Protein AF-A0A382AJ31-F1 (afdb_monomer_lite)

Radius of gyration: 19.57 Å; chains: 1; bounding box: 48×32×47 Å

Structure (mmCIF, N/CA/C/O backbone):
data_AF-A0A382AJ31-F1
#
_entry.id   AF-A0A382AJ31-F1
#
loop_
_atom_site.group_PDB
_atom_site.id
_atom_site.type_symbol
_atom_site.label_atom_id
_atom_site.label_alt_id
_atom_site.label_comp_id
_atom_site.label_asym_id
_atom_site.label_entity_id
_atom_site.label_seq_id
_atom_site.pdbx_PDB_ins_code
_atom_site.Cartn_x
_atom_site.Cartn_y
_atom_site.Cartn_z
_atom_site.occupancy
_atom_site.B_iso_or_equiv
_atom_site.auth_seq_id
_atom_site.auth_comp_id
_atom_site.auth_asym_id
_atom_site.auth_atom_id
_atom_site.pdbx_PDB_model_num
ATOM 1 N N . MET A 1 1 ? -16.766 -22.436 18.390 1.00 58.78 1 MET A N 1
ATOM 2 C CA . MET A 1 1 ? -15.720 -21.552 18.962 1.00 58.78 1 MET A CA 1
ATOM 3 C C . MET A 1 1 ? -15.165 -20.567 17.927 1.00 58.78 1 MET A C 1
ATOM 5 O O . MET A 1 1 ? -15.274 -19.374 18.159 1.00 58.78 1 MET A O 1
ATOM 9 N N . ILE A 1 2 ? -14.690 -21.027 16.760 1.00 61.38 2 ILE A N 1
ATOM 10 C CA . ILE A 1 2 ? -14.148 -20.183 15.666 1.00 61.38 2 ILE A CA 1
ATOM 11 C C . ILE A 1 2 ? -15.159 -19.148 15.130 1.00 61.38 2 ILE A C 1
ATOM 13 O O . ILE A 1 2 ? -14.812 -17.989 14.941 1.00 61.38 2 ILE A O 1
ATOM 17 N N . LYS A 1 3 ? -16.436 -19.527 14.980 1.00 60.16 3 LYS A N 1
ATOM 18 C CA . LYS A 1 3 ? -17.498 -18.635 14.476 1.00 60.16 3 LYS A CA 1
ATOM 19 C C . LYS A 1 3 ? -17.710 -17.373 15.336 1.00 60.16 3 LYS A C 1
ATOM 21 O O . LYS A 1 3 ? -17.873 -16.292 14.794 1.00 60.16 3 LYS A O 1
ATOM 26 N N . ARG A 1 4 ? -17.596 -17.494 16.668 1.00 60.59 4 ARG A N 1
ATOM 27 C CA . ARG A 1 4 ? -17.690 -16.360 17.612 1.00 60.59 4 ARG A CA 1
ATOM 28 C C . ARG A 1 4 ? -16.467 -15.436 17.571 1.00 60.59 4 ARG A C 1
ATOM 30 O O . ARG A 1 4 ? -16.591 -14.258 17.878 1.00 60.59 4 ARG A O 1
ATOM 37 N N . LEU A 1 5 ? -15.290 -15.964 17.227 1.00 64.69 5 LEU A N 1
ATOM 38 C CA . LEU A 1 5 ? -14.091 -15.153 16.990 1.00 64.69 5 LEU A CA 1
ATOM 39 C C . LEU A 1 5 ? -14.216 -14.387 15.670 1.00 64.69 5 LEU A C 1
ATOM 41 O O . LEU A 1 5 ? -13.928 -13.197 15.642 1.00 64.69 5 LEU A O 1
ATOM 45 N N . LEU A 1 6 ? -14.711 -15.045 14.618 1.00 63.50 6 LEU A N 1
ATOM 46 C CA . LEU A 1 6 ? -14.982 -14.414 13.326 1.00 63.50 6 LEU A CA 1
ATOM 47 C C . LEU A 1 6 ? -16.036 -13.309 13.445 1.00 63.50 6 LEU A C 1
ATOM 49 O O . LEU A 1 6 ? -15.770 -12.202 13.022 1.00 63.50 6 LEU A O 1
ATOM 53 N N . GLU A 1 7 ? -17.172 -13.536 14.104 1.00 64.38 7 GLU A N 1
ATOM 54 C CA . GLU A 1 7 ? -18.202 -12.494 14.287 1.00 64.38 7 GLU A CA 1
ATOM 55 C C . GLU A 1 7 ? -17.732 -11.304 15.142 1.00 64.38 7 GLU A C 1
ATOM 57 O O . GLU A 1 7 ? -18.227 -10.192 14.987 1.00 64.38 7 GLU A O 1
ATOM 62 N N . LYS A 1 8 ? -16.756 -11.508 16.036 1.00 64.06 8 LYS A N 1
ATOM 63 C CA . LYS A 1 8 ? -16.185 -10.437 16.868 1.00 64.06 8 LYS A CA 1
ATOM 64 C C . LYS A 1 8 ? -15.192 -9.547 16.106 1.00 64.06 8 LYS A C 1
ATOM 66 O O . LYS A 1 8 ? -15.001 -8.396 16.491 1.00 64.06 8 LYS A O 1
ATOM 71 N N . TYR A 1 9 ? -14.543 -10.082 15.071 1.00 62.47 9 TYR A N 1
ATOM 72 C CA . TYR A 1 9 ? -13.474 -9.413 14.315 1.00 62.47 9 TYR A CA 1
ATOM 73 C C . TYR A 1 9 ? -13.768 -9.252 12.821 1.00 62.47 9 TYR A C 1
ATOM 75 O O . TYR A 1 9 ? -12.933 -8.719 12.104 1.00 62.47 9 TYR A O 1
ATOM 83 N N . LEU A 1 10 ? -14.918 -9.704 12.335 1.00 65.88 10 LEU A N 1
ATOM 84 C CA . LEU A 1 10 ? -15.358 -9.520 10.961 1.00 65.88 10 LEU A CA 1
ATOM 85 C C . LEU A 1 10 ? -16.651 -8.713 11.015 1.00 65.88 10 LEU A C 1
ATOM 87 O O . LEU A 1 10 ? -17.736 -9.245 11.243 1.00 65.88 10 LEU A O 1
ATOM 91 N N . SER A 1 11 ? 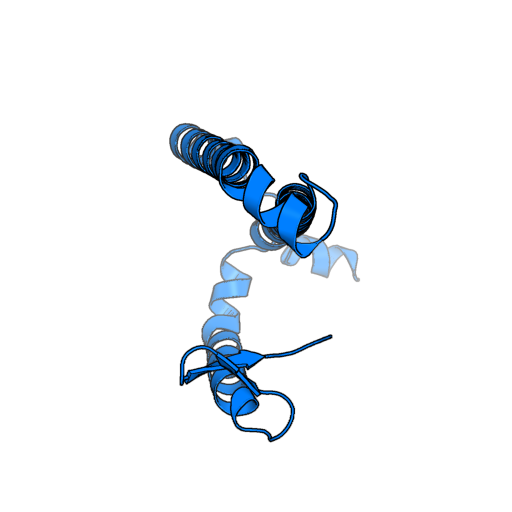-16.506 -7.400 10.878 1.00 66.94 11 SER A N 1
ATOM 92 C CA . SER A 1 11 ? -17.634 -6.484 10.772 1.00 66.94 11 SER A CA 1
ATOM 93 C C . SER A 1 11 ? -17.791 -6.162 9.300 1.00 66.94 11 SER A C 1
ATOM 95 O O . SER A 1 11 ? -16.927 -5.500 8.732 1.00 66.94 11 SER A O 1
ATOM 97 N N . PHE A 1 12 ? -18.875 -6.614 8.669 1.00 65.31 12 PHE A N 1
ATOM 98 C CA . PHE A 1 12 ? -19.141 -6.209 7.292 1.00 65.31 12 PHE A CA 1
ATOM 99 C C . PHE A 1 12 ? -19.277 -4.680 7.231 1.00 65.31 12 PHE A C 1
ATOM 101 O O . PHE A 1 12 ? -19.974 -4.106 8.077 1.00 65.31 12 PHE A O 1
ATOM 108 N N . PRO A 1 13 ? -18.605 -4.009 6.280 1.00 68.38 13 PRO A N 1
ATOM 109 C CA . PRO A 1 13 ? -18.730 -2.570 6.132 1.00 68.38 13 PRO A CA 1
ATOM 110 C C . PRO A 1 13 ? -20.185 -2.216 5.826 1.00 68.38 13 PRO A C 1
ATOM 112 O O . PRO A 1 13 ? -20.825 -2.820 4.963 1.00 68.38 13 PRO A O 1
ATOM 115 N N . ASP A 1 14 ? -20.715 -1.234 6.551 1.00 77.31 14 ASP A N 1
ATOM 116 C CA . ASP A 1 14 ? -22.049 -0.712 6.289 1.00 77.31 14 ASP A CA 1
ATOM 117 C C . ASP A 1 14 ? -22.024 0.049 4.960 1.00 77.31 14 ASP A C 1
ATOM 119 O O . ASP A 1 14 ? -21.550 1.184 4.885 1.00 77.31 14 ASP A O 1
ATOM 123 N N . LEU A 1 15 ? -22.528 -0.592 3.901 1.00 75.00 15 LEU A N 1
ATOM 124 C CA . LEU A 1 15 ? -22.528 -0.046 2.543 1.00 75.00 15 LEU A CA 1
ATOM 125 C C . LEU A 1 15 ? -23.253 1.305 2.452 1.00 75.00 15 LEU A C 1
ATOM 127 O O . LEU A 1 15 ? -22.969 2.090 1.553 1.00 75.00 15 LEU A O 1
ATOM 131 N N . ARG A 1 16 ? -24.160 1.607 3.393 1.00 79.19 16 ARG A N 1
ATOM 132 C CA . ARG A 1 16 ? -24.883 2.887 3.440 1.00 79.19 16 ARG A CA 1
ATOM 133 C C . ARG A 1 16 ? -24.005 4.053 3.884 1.00 79.19 16 ARG A C 1
ATOM 135 O O . ARG A 1 16 ? -24.361 5.198 3.636 1.00 79.19 16 ARG A O 1
ATOM 142 N N . LYS A 1 17 ? -22.884 3.771 4.552 1.00 84.12 17 LYS A N 1
ATOM 143 C CA . LYS A 1 17 ? -21.922 4.776 5.027 1.00 84.12 17 LYS A CA 1
ATOM 144 C C . LYS A 1 17 ? -20.784 5.020 4.038 1.00 84.12 17 LYS A C 1
ATOM 146 O O . LYS A 1 17 ? -19.882 5.795 4.340 1.00 84.12 17 LYS A O 1
ATOM 151 N N . ILE A 1 18 ? -20.798 4.349 2.887 1.00 86.44 18 ILE A N 1
ATOM 152 C CA . ILE A 1 18 ? -19.786 4.545 1.853 1.00 86.44 18 ILE A CA 1
ATOM 153 C C . ILE A 1 18 ? -20.030 5.888 1.170 1.00 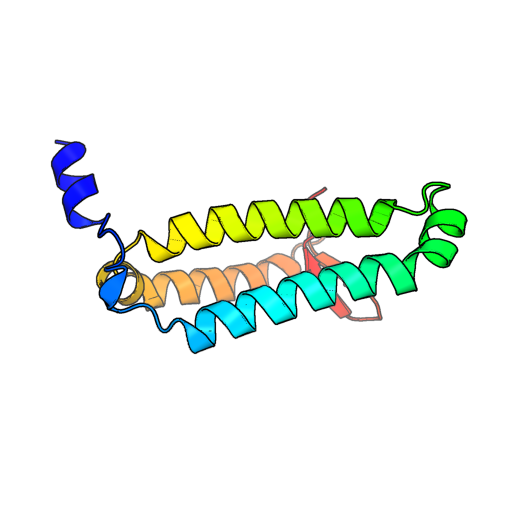86.44 18 ILE A C 1
ATOM 155 O O . ILE A 1 18 ? -21.101 6.132 0.614 1.00 86.44 18 ILE A O 1
ATOM 159 N N . ASP A 1 19 ? -19.004 6.735 1.171 1.00 92.25 19 ASP A N 1
ATOM 160 C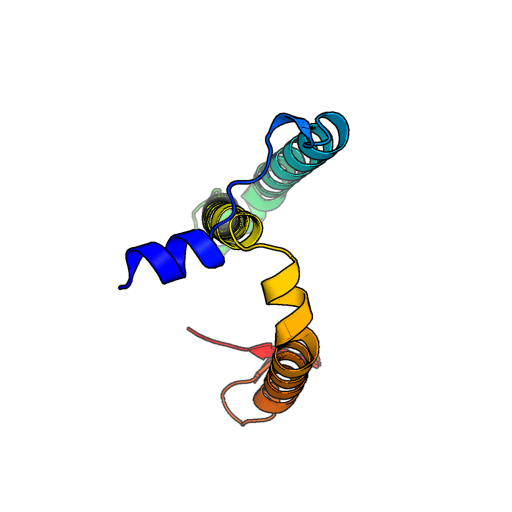 CA . ASP A 1 19 ? -18.978 7.937 0.348 1.00 92.25 19 ASP A CA 1
ATOM 161 C C . ASP A 1 19 ? -18.799 7.535 -1.125 1.00 92.25 19 ASP A C 1
ATOM 163 O O . ASP A 1 19 ? -17.704 7.193 -1.585 1.00 92.25 19 ASP A O 1
ATOM 167 N N . LEU A 1 20 ? -19.913 7.534 -1.859 1.00 91.56 20 LEU A N 1
ATOM 168 C CA . LEU A 1 20 ? -19.950 7.158 -3.271 1.00 91.56 20 LEU A CA 1
ATOM 169 C C . LEU A 1 20 ? -19.126 8.100 -4.151 1.00 91.56 20 LEU A C 1
ATOM 171 O O . LEU A 1 20 ? -18.572 7.648 -5.154 1.00 91.56 20 LEU A O 1
ATOM 175 N N . LEU A 1 21 ? -19.018 9.382 -3.788 1.00 95.44 21 LEU A N 1
ATOM 176 C CA . LEU A 1 21 ? -18.209 10.336 -4.539 1.00 95.44 21 LEU A CA 1
ATOM 177 C C . LEU A 1 21 ? -16.732 9.965 -4.409 1.00 95.44 21 LEU A C 1
ATOM 179 O O . LEU A 1 21 ? -16.040 9.831 -5.420 1.00 95.44 21 LEU A O 1
ATOM 183 N N . PHE A 1 22 ? -16.269 9.731 -3.180 1.00 94.94 22 PHE A N 1
ATOM 184 C CA . PHE A 1 22 ? -14.891 9.316 -2.931 1.00 94.94 22 PHE A CA 1
ATOM 185 C C . PHE A 1 22 ? -14.562 7.989 -3.624 1.00 94.94 22 PHE A C 1
ATOM 187 O O . PHE A 1 22 ? -13.538 7.879 -4.301 1.00 94.94 22 PHE A O 1
ATOM 194 N N . LEU A 1 23 ? -15.454 6.999 -3.522 1.00 93.19 23 LEU A N 1
ATOM 195 C CA . LEU A 1 23 ? -15.266 5.704 -4.174 1.00 93.19 23 LEU A CA 1
ATOM 196 C C . LEU A 1 23 ? -15.217 5.837 -5.704 1.00 93.19 23 LEU A C 1
ATOM 198 O O . LEU A 1 23 ? -14.357 5.234 -6.345 1.00 93.19 23 LEU A O 1
ATOM 202 N N . SER A 1 24 ? -16.093 6.652 -6.296 1.00 95.38 24 SER A N 1
ATOM 203 C CA . SER A 1 24 ? -16.093 6.898 -7.742 1.00 95.38 24 SER A CA 1
ATOM 204 C C . SER A 1 24 ? -14.803 7.574 -8.206 1.00 95.38 24 SER A C 1
ATOM 206 O O . SER A 1 24 ? -14.267 7.209 -9.252 1.00 95.38 24 SER A O 1
ATOM 208 N N . LEU A 1 25 ? -14.288 8.544 -7.445 1.00 97.31 25 LEU A N 1
ATOM 209 C CA . LEU A 1 25 ? -13.017 9.205 -7.748 1.00 97.31 25 LEU A CA 1
ATOM 210 C C . LEU A 1 25 ? -11.845 8.224 -7.660 1.00 97.31 25 LEU A C 1
ATOM 212 O O . LEU A 1 25 ? -11.015 8.184 -8.566 1.00 97.31 25 LEU A O 1
ATOM 216 N N . PHE A 1 26 ? -11.811 7.395 -6.615 1.00 95.56 26 PHE A N 1
ATOM 217 C CA . PHE A 1 26 ? -10.801 6.353 -6.440 1.00 95.56 26 PHE A CA 1
ATOM 218 C C . PHE A 1 26 ? -10.784 5.362 -7.612 1.00 95.56 26 PHE A C 1
ATOM 220 O O . PHE A 1 26 ? -9.722 5.072 -8.168 1.00 95.56 26 PHE A O 1
ATOM 227 N N . ILE A 1 27 ? -11.958 4.876 -8.028 1.00 95.56 27 ILE A N 1
ATOM 228 C CA . ILE A 1 27 ? -12.091 3.950 -9.159 1.00 95.56 27 ILE A CA 1
ATOM 229 C C . ILE A 1 27 ? -11.656 4.633 -10.460 1.00 95.56 27 ILE A C 1
ATOM 231 O O . ILE A 1 27 ? -10.848 4.078 -11.204 1.00 95.56 27 ILE A O 1
ATOM 235 N N . SER A 1 28 ? -12.144 5.849 -10.715 1.00 97.25 28 SER A N 1
ATOM 236 C CA . SER A 1 28 ? -11.811 6.616 -11.920 1.00 97.25 28 SER A CA 1
ATOM 237 C C . SER A 1 28 ? -10.304 6.847 -12.048 1.00 97.25 28 SER A C 1
ATOM 239 O O . SER A 1 28 ? -9.713 6.528 -13.079 1.00 97.25 28 SER A O 1
ATOM 241 N N . LEU A 1 29 ? -9.654 7.306 -10.973 1.00 97.38 29 LEU A N 1
ATOM 242 C CA . LEU A 1 29 ? -8.215 7.564 -10.960 1.00 97.38 29 LEU A CA 1
ATOM 243 C C . LEU A 1 29 ? -7.398 6.282 -11.177 1.00 97.38 29 LEU A C 1
ATOM 245 O O . LEU A 1 29 ? -6.386 6.299 -11.874 1.00 97.38 29 LEU A O 1
ATOM 249 N N . THR A 1 30 ? -7.864 5.162 -10.623 1.00 96.62 30 THR A N 1
ATOM 250 C CA . THR A 1 30 ? -7.223 3.851 -10.770 1.00 96.62 30 THR A CA 1
ATOM 251 C C . THR A 1 30 ? -7.252 3.364 -12.220 1.00 96.62 30 THR A C 1
ATOM 253 O O . THR A 1 30 ? -6.213 2.990 -12.768 1.00 96.62 30 THR A O 1
ATOM 256 N N . PHE A 1 31 ? -8.418 3.407 -12.873 1.00 95.69 31 PHE A N 1
ATOM 257 C CA . PHE A 1 31 ? -8.543 3.020 -14.283 1.00 95.69 31 PHE A CA 1
ATOM 258 C C . PHE A 1 31 ? -7.835 4.000 -15.215 1.00 95.69 31 PHE A C 1
ATOM 260 O O . PHE A 1 31 ? -7.212 3.573 -16.184 1.00 95.69 31 PHE A O 1
ATOM 267 N N . PHE A 1 32 ? -7.860 5.295 -14.899 1.00 96.81 32 PHE A N 1
ATOM 268 C CA . PHE A 1 32 ? -7.094 6.297 -15.632 1.00 96.81 32 PHE A CA 1
ATOM 269 C C . PHE A 1 32 ? -5.586 6.019 -15.563 1.00 96.81 32 PHE A C 1
ATOM 271 O O . PHE A 1 32 ? -4.912 6.025 -16.591 1.00 96.81 32 PHE A O 1
ATOM 278 N N . GLY A 1 33 ? -5.057 5.699 -14.379 1.00 95.50 33 GLY A N 1
ATOM 279 C CA . GLY A 1 33 ? -3.659 5.297 -14.214 1.00 95.50 33 GLY A CA 1
ATOM 280 C C . GLY A 1 33 ? -3.314 4.032 -15.004 1.00 95.50 33 GLY A C 1
ATOM 281 O O . GLY A 1 33 ? -2.270 3.975 -15.651 1.00 95.50 33 GLY A O 1
ATOM 282 N N . LEU A 1 34 ? -4.207 3.039 -15.015 1.00 95.00 34 LEU A N 1
ATOM 283 C CA . LEU A 1 34 ? -4.007 1.812 -15.789 1.00 95.00 34 LEU A CA 1
ATOM 284 C C . LEU A 1 34 ? -3.991 2.079 -17.304 1.00 95.00 34 LEU A C 1
ATOM 286 O O . LEU A 1 34 ? -3.137 1.540 -18.009 1.00 95.00 34 LEU A O 1
ATOM 290 N N . LEU A 1 35 ? -4.881 2.947 -17.793 1.00 94.69 35 LEU A N 1
ATOM 291 C CA . LEU A 1 35 ? -4.879 3.412 -19.182 1.00 94.69 35 LEU A CA 1
ATOM 292 C C . LEU A 1 35 ? -3.584 4.155 -19.522 1.00 94.69 35 LEU A C 1
ATOM 294 O O . LEU A 1 35 ? -2.987 3.873 -20.556 1.00 94.69 35 LEU A O 1
ATOM 298 N N . ALA A 1 36 ? -3.110 5.043 -18.645 1.00 94.50 36 ALA A N 1
ATOM 299 C CA . ALA A 1 36 ? -1.865 5.778 -18.856 1.00 94.50 36 ALA A CA 1
ATOM 300 C C . ALA A 1 36 ? -0.651 4.842 -18.970 1.00 94.50 36 ALA A C 1
ATOM 302 O O . ALA A 1 36 ? 0.197 5.037 -19.842 1.00 94.50 36 ALA A O 1
ATOM 303 N N . VAL A 1 37 ? -0.586 3.791 -18.141 1.00 93.38 37 VAL A N 1
ATOM 304 C CA . VAL A 1 37 ? 0.440 2.744 -18.270 1.00 93.38 37 VAL A CA 1
ATOM 305 C C . VAL A 1 37 ? 0.301 2.039 -19.614 1.00 93.38 37 VAL A C 1
ATOM 307 O O . VAL A 1 37 ? 1.297 1.916 -20.325 1.00 93.38 37 VAL A O 1
ATOM 310 N N . ALA A 1 38 ? -0.910 1.626 -19.998 1.00 90.56 38 ALA A N 1
ATOM 311 C CA . ALA A 1 38 ? -1.141 0.953 -21.274 1.00 90.56 38 ALA A CA 1
ATOM 312 C C . ALA A 1 38 ? -0.669 1.800 -22.463 1.00 90.56 38 ALA A C 1
ATOM 314 O O . ALA A 1 38 ? 0.001 1.280 -23.342 1.00 90.56 38 ALA A O 1
ATOM 315 N N . THR A 1 39 ? -0.954 3.102 -22.490 1.00 90.75 39 THR A N 1
ATOM 316 C CA . THR A 1 39 ? -0.620 3.945 -23.647 1.00 90.75 39 THR A CA 1
ATOM 317 C C . THR A 1 39 ? 0.841 4.380 -23.675 1.00 90.75 39 THR A C 1
ATOM 319 O O . THR A 1 39 ? 1.446 4.412 -24.741 1.00 90.75 39 THR A O 1
ATOM 322 N N . ALA A 1 40 ? 1.425 4.729 -22.525 1.00 89.44 40 ALA A N 1
ATOM 323 C CA . ALA A 1 40 ? 2.772 5.300 -22.474 1.00 89.44 40 ALA A CA 1
ATOM 324 C C . ALA A 1 40 ? 3.885 4.242 -22.514 1.00 89.44 40 ALA A C 1
ATOM 326 O O . ALA A 1 40 ? 5.018 4.567 -22.861 1.00 89.44 40 ALA A O 1
ATOM 327 N N . SER A 1 41 ? 3.587 2.991 -22.144 1.00 87.12 41 SER A N 1
ATOM 328 C CA . SER A 1 41 ? 4.612 1.949 -22.001 1.00 87.12 41 SER A CA 1
ATOM 329 C C . SER A 1 41 ? 4.714 0.969 -23.171 1.00 87.12 41 SER A C 1
ATOM 331 O O . SER A 1 41 ? 5.672 0.208 -23.181 1.00 87.12 41 SER A O 1
ATOM 333 N N . ILE A 1 42 ? 3.822 1.002 -24.173 1.00 85.50 42 ILE A N 1
ATOM 334 C CA . ILE A 1 42 ? 3.808 0.036 -25.297 1.00 85.50 42 ILE A CA 1
ATOM 335 C C . ILE A 1 42 ? 5.158 -0.059 -26.017 1.00 85.50 42 ILE A C 1
ATOM 337 O O . ILE A 1 42 ? 5.721 -1.147 -26.111 1.00 85.50 42 ILE A O 1
ATOM 341 N N . GLU A 1 43 ? 5.706 1.065 -26.483 1.00 83.69 43 GLU A N 1
ATOM 342 C CA . GLU A 1 43 ? 6.945 1.069 -27.278 1.00 83.69 43 GLU A CA 1
ATOM 343 C C . GLU A 1 43 ? 8.155 0.625 -26.444 1.00 83.69 43 GLU A C 1
ATOM 345 O O . GLU A 1 43 ? 9.002 -0.162 -26.876 1.00 83.69 43 GLU A O 1
ATOM 350 N N . PHE A 1 44 ? 8.188 1.084 -25.193 1.00 84.00 44 PHE A N 1
ATOM 351 C CA . PHE A 1 44 ? 9.216 0.735 -24.222 1.00 84.00 44 PHE A CA 1
ATOM 352 C C . PHE A 1 44 ? 9.159 -0.755 -23.848 1.00 84.00 44 PHE A C 1
ATOM 354 O O . PHE A 1 44 ? 10.181 -1.439 -23.828 1.00 84.00 44 PHE A O 1
ATOM 361 N N . SER A 1 45 ? 7.955 -1.277 -23.605 1.00 82.12 45 SER A N 1
ATOM 362 C CA . SER A 1 45 ? 7.690 -2.679 -23.275 1.00 82.12 45 SER A CA 1
ATOM 363 C C . SER A 1 45 ? 8.066 -3.605 -24.422 1.00 82.12 45 SER A C 1
ATOM 365 O O . SER A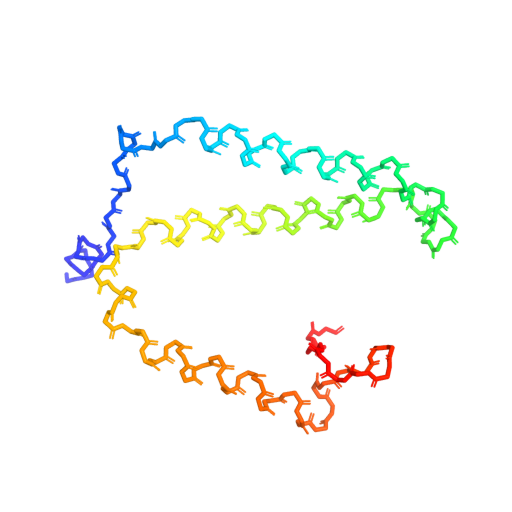 1 45 ? 8.772 -4.594 -24.214 1.00 82.12 45 SER A O 1
ATOM 367 N N . ASN A 1 46 ? 7.644 -3.253 -25.638 1.00 84.94 46 ASN A N 1
ATOM 368 C CA . ASN A 1 46 ? 7.921 -4.020 -26.842 1.00 84.94 46 ASN A CA 1
ATOM 369 C C . ASN A 1 46 ? 9.433 -4.120 -27.099 1.00 84.94 46 ASN A C 1
ATOM 371 O O . ASN A 1 46 ? 9.945 -5.203 -27.363 1.00 84.94 46 ASN A O 1
ATOM 375 N N . SER A 1 47 ? 10.166 -3.020 -26.909 1.00 85.75 47 SER A N 1
ATOM 376 C CA . SER A 1 47 ? 11.623 -2.988 -27.086 1.00 85.75 47 SER A CA 1
ATOM 377 C C . SER A 1 47 ? 12.390 -3.816 -26.045 1.00 85.75 47 SER A C 1
ATOM 379 O O . SER A 1 47 ? 13.421 -4.404 -26.361 1.00 85.75 47 SER A O 1
ATOM 381 N N . LEU A 1 48 ? 11.912 -3.867 -24.797 1.00 87.31 48 LEU A N 1
ATOM 382 C CA . LEU A 1 48 ? 12.591 -4.563 -23.693 1.00 87.31 48 LEU A CA 1
ATOM 383 C C . LEU A 1 48 ? 12.236 -6.046 -23.581 1.00 87.31 48 LEU A C 1
ATOM 385 O O . LEU A 1 48 ? 13.062 -6.843 -23.142 1.00 87.31 48 LEU A O 1
ATOM 389 N N . THR A 1 49 ? 10.991 -6.400 -23.892 1.00 84.00 49 THR A N 1
ATOM 390 C CA . THR A 1 49 ? 10.429 -7.724 -23.579 1.00 84.00 49 THR A CA 1
ATOM 391 C C . THR A 1 49 ? 9.842 -8.446 -24.785 1.00 84.00 49 THR A C 1
ATOM 393 O O . THR A 1 49 ? 9.546 -9.632 -24.679 1.00 84.00 49 THR A O 1
ATOM 396 N N . GLY A 1 50 ? 9.673 -7.762 -25.922 1.00 87.31 50 GLY A N 1
ATOM 397 C CA . GLY A 1 50 ? 8.966 -8.293 -27.091 1.00 87.31 50 GLY A CA 1
ATOM 398 C C . GLY A 1 50 ? 7.447 -8.394 -26.913 1.00 87.31 50 GLY A C 1
ATOM 399 O O . GLY A 1 50 ? 6.761 -8.826 -27.834 1.00 87.31 50 GLY A O 1
ATOM 400 N N . ASP A 1 51 ? 6.917 -8.000 -25.748 1.00 87.06 51 ASP A N 1
ATOM 401 C CA . ASP A 1 51 ? 5.487 -7.945 -25.452 1.00 87.06 51 ASP A CA 1
ATOM 402 C C . ASP A 1 51 ? 5.069 -6.493 -25.133 1.00 87.06 51 ASP A C 1
ATOM 404 O O . ASP A 1 51 ? 5.421 -5.957 -24.072 1.00 87.06 51 ASP A O 1
ATOM 408 N N . PRO A 1 52 ? 4.295 -5.838 -26.019 1.00 85.12 52 PRO A N 1
ATOM 409 C CA . PRO A 1 52 ? 3.738 -4.502 -25.799 1.00 85.12 52 PRO A CA 1
ATOM 410 C C . PRO A 1 52 ? 2.911 -4.351 -24.515 1.00 85.12 52 PRO A C 1
ATOM 412 O O . PRO A 1 52 ? 2.810 -3.249 -23.978 1.00 85.12 52 PRO A O 1
ATOM 415 N N . PHE A 1 53 ? 2.316 -5.437 -24.012 1.00 89.06 53 PHE A N 1
ATOM 416 C CA . PHE A 1 53 ? 1.394 -5.416 -22.875 1.00 89.06 53 PHE A CA 1
ATOM 417 C C . PHE A 1 53 ? 2.011 -5.923 -21.571 1.00 89.06 53 PHE A C 1
ATOM 419 O O . PHE A 1 53 ? 1.298 -6.028 -20.568 1.00 89.06 53 PHE A O 1
ATOM 426 N N . HIS A 1 54 ? 3.317 -6.197 -21.522 1.00 89.44 54 HIS A N 1
ATOM 427 C CA . HIS A 1 54 ? 3.959 -6.755 -20.327 1.00 89.44 54 HIS A CA 1
ATOM 428 C C . HIS A 1 54 ? 3.759 -5.878 -19.082 1.00 89.44 54 HIS A C 1
ATOM 430 O O . HIS A 1 54 ? 3.329 -6.366 -18.032 1.00 89.44 54 HIS A O 1
ATOM 436 N N . PHE A 1 55 ? 4.000 -4.566 -19.184 1.00 89.62 55 PHE A N 1
ATOM 437 C CA . PHE A 1 55 ? 3.797 -3.649 -18.052 1.00 89.62 55 PHE A CA 1
ATOM 438 C C . PHE A 1 55 ? 2.320 -3.461 -17.690 1.00 89.62 55 PHE A C 1
ATOM 440 O O . PHE A 1 55 ? 1.990 -3.419 -16.504 1.00 89.62 55 PHE A O 1
ATOM 447 N N . PHE A 1 56 ? 1.423 -3.424 -18.678 1.00 92.31 56 PHE A N 1
ATOM 448 C CA . PHE A 1 56 ? -0.022 -3.369 -18.440 1.00 92.31 56 PHE A CA 1
ATOM 449 C C . PHE A 1 56 ? -0.528 -4.611 -17.694 1.00 92.31 56 PHE A C 1
ATOM 451 O O . PHE A 1 56 ? -1.265 -4.498 -16.711 1.00 92.31 56 PHE A O 1
ATOM 458 N N . THR A 1 57 ? -0.092 -5.798 -18.118 1.00 93.00 57 THR A N 1
ATOM 459 C CA . THR A 1 57 ? -0.461 -7.076 -17.500 1.00 93.00 57 THR A CA 1
ATOM 460 C C . THR A 1 57 ? 0.046 -7.138 -16.067 1.00 93.00 57 THR A C 1
ATOM 462 O O . THR A 1 57 ? -0.722 -7.437 -15.151 1.00 93.00 57 THR A O 1
ATOM 465 N N . LYS A 1 58 ? 1.311 -6.762 -15.834 1.00 92.62 58 LYS A N 1
ATOM 466 C CA . LYS A 1 58 ? 1.855 -6.653 -14.476 1.00 92.62 58 LYS A CA 1
ATOM 467 C C . LYS A 1 58 ? 1.042 -5.685 -13.625 1.00 92.62 58 LYS A C 1
ATOM 469 O O . LYS A 1 58 ? 0.644 -6.062 -12.526 1.00 92.62 58 LYS A O 1
ATOM 474 N N . GLN A 1 59 ? 0.764 -4.475 -14.102 1.00 95.00 59 GLN A N 1
ATOM 475 C CA . GLN A 1 59 ? 0.003 -3.487 -13.333 1.00 95.00 59 GLN A CA 1
ATOM 476 C C . GLN A 1 59 ? -1.416 -3.981 -13.009 1.00 95.00 59 GLN A C 1
ATOM 478 O O . GLN A 1 59 ? -1.890 -3.795 -11.890 1.00 95.00 59 GLN A O 1
ATOM 483 N N . SER A 1 60 ? -2.059 -4.683 -13.944 1.00 95.62 60 SER A N 1
ATOM 484 C CA . SER A 1 60 ? -3.385 -5.283 -13.752 1.00 95.62 60 SER A CA 1
ATOM 485 C C . SER A 1 60 ? -3.384 -6.373 -12.673 1.00 95.62 60 SER A C 1
ATOM 487 O O . SER A 1 60 ? -4.296 -6.422 -11.849 1.00 95.62 60 SER A O 1
ATOM 489 N N . ILE A 1 61 ? -2.342 -7.211 -12.617 1.00 96.31 61 ILE A N 1
ATOM 490 C CA . ILE A 1 61 ? -2.182 -8.223 -11.559 1.00 96.31 61 ILE A CA 1
ATOM 491 C C . ILE A 1 61 ? -2.004 -7.554 -10.189 1.00 96.31 61 ILE A C 1
ATOM 493 O O . ILE A 1 61 ? -2.666 -7.945 -9.228 1.00 96.31 61 ILE A O 1
ATOM 497 N N . HIS A 1 62 ? -1.162 -6.518 -10.091 1.00 94.75 62 HIS A N 1
ATOM 498 C CA . HIS A 1 62 ? -0.985 -5.771 -8.839 1.00 94.75 62 HIS A CA 1
ATOM 499 C C . HIS A 1 62 ? -2.285 -5.092 -8.397 1.00 94.75 62 HIS A C 1
ATOM 501 O O . HIS A 1 62 ? -2.602 -5.102 -7.209 1.00 94.75 62 HIS A O 1
ATOM 507 N N . LEU A 1 63 ? -3.063 -4.556 -9.341 1.00 96.50 63 LEU A N 1
ATOM 508 C CA . LEU A 1 63 ? -4.372 -3.978 -9.057 1.00 96.50 63 LEU A CA 1
ATOM 509 C C . LEU A 1 63 ? -5.346 -5.028 -8.505 1.00 96.50 63 LEU A C 1
ATOM 511 O O . LEU A 1 63 ? -6.023 -4.764 -7.513 1.00 96.50 63 LEU A O 1
ATOM 515 N N . LEU A 1 64 ? -5.389 -6.226 -9.094 1.00 96.81 64 LEU A N 1
ATOM 516 C CA . LEU A 1 64 ? -6.243 -7.316 -8.617 1.00 96.81 64 LEU A CA 1
ATOM 517 C C . LEU A 1 64 ? -5.861 -7.758 -7.197 1.00 96.81 64 LEU A C 1
ATOM 519 O O . LEU A 1 64 ? -6.731 -7.885 -6.336 1.00 96.81 64 LEU A O 1
ATOM 523 N N . ILE A 1 65 ? -4.564 -7.942 -6.931 1.00 96.94 65 ILE A N 1
ATOM 524 C CA . ILE A 1 65 ? -4.056 -8.280 -5.592 1.00 96.94 65 ILE A CA 1
ATOM 525 C C . ILE A 1 65 ? -4.408 -7.167 -4.598 1.00 96.94 65 ILE A C 1
ATOM 527 O O . ILE A 1 65 ? -4.914 -7.448 -3.512 1.00 96.94 65 ILE A O 1
ATOM 531 N N . GLY A 1 66 ? -4.197 -5.906 -4.979 1.00 95.81 66 GLY A N 1
ATOM 532 C CA . GLY A 1 66 ? -4.553 -4.743 -4.169 1.00 95.81 66 GLY A CA 1
ATOM 533 C C . GLY A 1 66 ? -6.046 -4.683 -3.850 1.00 95.81 66 GLY A C 1
ATOM 534 O O . GLY A 1 66 ? -6.409 -4.417 -2.709 1.00 95.81 66 GLY A O 1
ATOM 535 N N . PHE A 1 67 ? -6.915 -5.001 -4.813 1.00 95.38 67 PHE A N 1
ATOM 536 C CA . PHE A 1 67 ? -8.362 -5.052 -4.605 1.00 95.38 67 PHE A CA 1
ATOM 537 C C . PHE A 1 67 ? -8.770 -6.167 -3.633 1.00 95.38 67 PHE A C 1
ATOM 539 O O . PHE A 1 67 ? -9.579 -5.937 -2.734 1.00 95.38 67 PHE A O 1
ATOM 546 N N . ILE A 1 68 ? -8.171 -7.357 -3.751 1.00 96.00 68 ILE A N 1
ATOM 547 C CA . ILE A 1 68 ? -8.394 -8.459 -2.801 1.00 96.00 68 ILE A CA 1
ATOM 548 C C . ILE A 1 68 ? -7.970 -8.032 -1.390 1.00 96.00 68 ILE A C 1
ATOM 550 O O . ILE A 1 68 ? -8.738 -8.192 -0.441 1.00 96.00 68 ILE A O 1
ATOM 554 N N . LEU A 1 69 ? -6.780 -7.441 -1.246 1.00 96.00 69 LEU A N 1
ATOM 555 C CA . LEU A 1 69 ? -6.291 -6.943 0.042 1.00 96.00 69 LEU A CA 1
ATOM 556 C C . LEU A 1 69 ? -7.175 -5.826 0.602 1.00 96.00 69 LEU A C 1
ATOM 558 O O . LEU A 1 69 ? -7.459 -5.830 1.795 1.00 96.00 69 LEU A O 1
ATOM 562 N N . PHE A 1 70 ? -7.661 -4.913 -0.238 1.00 92.50 70 PHE A N 1
ATOM 563 C CA . PHE A 1 70 ? -8.597 -3.863 0.158 1.00 92.50 70 PHE A CA 1
ATOM 564 C C . PHE A 1 70 ? -9.875 -4.449 0.771 1.00 92.50 70 PHE A C 1
ATOM 566 O O . PHE A 1 70 ? -10.256 -4.055 1.873 1.00 92.50 70 PHE A O 1
ATOM 573 N N . VAL A 1 71 ? -10.496 -5.433 0.109 1.00 90.12 71 VAL A N 1
ATOM 574 C CA . VAL A 1 71 ? -11.706 -6.108 0.613 1.00 90.12 71 VAL A CA 1
ATOM 575 C C . VAL A 1 71 ? -11.432 -6.840 1.931 1.00 90.12 71 VAL A C 1
ATOM 577 O O . VAL A 1 71 ? -12.253 -6.795 2.850 1.00 90.12 71 VAL A O 1
ATOM 580 N N . LEU A 1 72 ? -10.272 -7.488 2.061 1.00 90.69 72 LEU A N 1
ATOM 581 C CA . LEU A 1 72 ? -9.883 -8.150 3.308 1.00 90.69 72 LEU A CA 1
ATOM 582 C C . LEU A 1 72 ? -9.684 -7.142 4.447 1.00 90.69 72 LEU A C 1
ATOM 584 O O . LEU A 1 72 ? -10.205 -7.354 5.538 1.00 90.69 72 LEU A O 1
ATOM 588 N N . ILE A 1 73 ? -8.980 -6.036 4.194 1.00 91.06 73 ILE A N 1
ATOM 589 C CA . ILE A 1 73 ? -8.659 -5.012 5.199 1.00 91.06 73 ILE A CA 1
ATOM 590 C C . ILE A 1 73 ? -9.918 -4.275 5.666 1.00 91.06 73 ILE A C 1
ATOM 592 O O . ILE A 1 73 ? -10.104 -4.110 6.870 1.00 91.06 73 ILE A O 1
ATOM 596 N N . ILE A 1 74 ? -10.810 -3.878 4.751 1.00 87.44 74 ILE A N 1
ATOM 597 C CA . ILE A 1 74 ? -12.050 -3.163 5.108 1.00 87.44 74 ILE A CA 1
ATOM 598 C C . ILE A 1 74 ? -13.044 -4.046 5.878 1.00 87.44 74 ILE A C 1
ATOM 600 O O . ILE A 1 74 ? -13.896 -3.535 6.600 1.00 87.44 74 ILE A O 1
ATOM 604 N N . SER A 1 75 ? -12.929 -5.372 5.755 1.00 86.00 75 SER A N 1
ATOM 605 C CA . SER A 1 75 ? -13.746 -6.328 6.514 1.00 86.00 75 SER A CA 1
ATOM 606 C C . SER A 1 75 ? -13.314 -6.456 7.985 1.00 86.00 75 SER A C 1
ATOM 608 O O . SER A 1 75 ? -14.035 -7.048 8.794 1.00 86.00 75 SER A O 1
ATOM 610 N N . VAL A 1 76 ? -12.144 -5.918 8.348 1.00 87.94 76 VAL A N 1
ATOM 611 C CA . VAL A 1 76 ? -11.613 -5.930 9.716 1.00 87.94 76 VAL A CA 1
ATOM 612 C C . VAL A 1 76 ? -12.031 -4.639 10.440 1.00 87.94 76 VAL A C 1
ATOM 614 O O . VAL A 1 76 ? -11.758 -3.545 9.945 1.00 87.94 76 VAL A O 1
ATOM 617 N N . PRO A 1 77 ? -12.661 -4.720 11.628 1.00 86.38 77 PRO A N 1
ATOM 618 C CA . PRO A 1 77 ? -13.166 -3.563 12.353 1.00 86.38 77 PRO A CA 1
ATOM 619 C C . PRO A 1 77 ? -12.030 -2.665 12.845 1.00 86.38 77 PRO A C 1
ATOM 621 O O . PRO A 1 77 ? -10.977 -3.144 13.266 1.00 86.38 77 PRO A O 1
ATOM 624 N N . LEU A 1 78 ? -12.290 -1.357 12.886 1.00 86.62 78 LEU A N 1
ATOM 625 C CA . LEU A 1 78 ? -11.337 -0.331 13.332 1.00 86.62 78 LEU A CA 1
ATOM 626 C C . LEU A 1 78 ? -10.728 -0.630 14.709 1.00 86.62 78 LEU A C 1
ATOM 628 O O . LEU A 1 78 ? -9.520 -0.500 14.877 1.00 86.62 78 LEU A O 1
ATOM 632 N N . ASN A 1 79 ? -11.515 -1.158 15.650 1.00 87.62 79 ASN A N 1
ATOM 633 C CA . ASN A 1 79 ? -11.040 -1.508 16.993 1.00 87.62 79 ASN A CA 1
ATOM 634 C C . ASN A 1 79 ? -9.888 -2.532 16.984 1.00 87.62 79 ASN A C 1
ATOM 636 O O . ASN A 1 79 ? -9.089 -2.572 17.919 1.00 87.62 79 ASN A O 1
ATOM 640 N N . PHE A 1 80 ? -9.813 -3.403 15.969 1.00 88.50 80 PHE A N 1
ATOM 641 C CA . PHE A 1 80 ? -8.677 -4.313 15.812 1.00 88.50 80 PHE A CA 1
ATOM 642 C C . PHE A 1 80 ? -7.417 -3.520 15.461 1.00 88.50 80 PHE A C 1
ATOM 644 O O . PHE A 1 80 ? -6.399 -3.664 16.130 1.00 88.50 80 PHE A O 1
ATOM 651 N N . TRP A 1 81 ? -7.502 -2.646 14.461 1.00 90.69 81 TRP A N 1
ATOM 652 C CA . TRP A 1 81 ? -6.383 -1.818 14.017 1.00 90.69 81 TRP A CA 1
ATOM 653 C C . TRP A 1 81 ? -5.871 -0.896 15.128 1.00 90.69 81 TRP A C 1
ATOM 655 O O . TRP A 1 81 ? -4.665 -0.821 15.339 1.00 90.69 81 TRP A O 1
ATOM 665 N N . GLU A 1 82 ? -6.773 -0.288 15.902 1.00 91.25 82 GLU A N 1
ATOM 666 C CA . GLU A 1 82 ? -6.422 0.546 17.059 1.00 91.25 82 GLU A CA 1
ATOM 667 C C . GLU A 1 82 ? -5.727 -0.245 18.170 1.00 91.25 82 GLU A C 1
ATOM 669 O O . GLU A 1 82 ? -4.802 0.251 18.800 1.00 91.25 82 GLU A O 1
ATOM 674 N N . LYS A 1 83 ? -6.136 -1.495 18.411 1.00 92.56 83 LYS A N 1
ATOM 675 C CA . LYS A 1 83 ? -5.528 -2.338 19.449 1.00 92.56 83 LYS A CA 1
ATOM 676 C C . LYS A 1 83 ? -4.106 -2.788 19.097 1.00 92.56 83 LYS A C 1
ATOM 678 O O . LYS A 1 83 ? -3.305 -3.039 19.997 1.00 92.56 83 LYS A O 1
ATOM 683 N N . PHE A 1 84 ? -3.820 -2.973 17.811 1.00 93.44 84 PHE A N 1
ATOM 684 C CA . PHE A 1 84 ? -2.532 -3.465 17.316 1.00 93.44 84 PHE A CA 1
ATOM 685 C C . PHE A 1 84 ? -1.638 -2.349 16.754 1.00 93.44 84 PHE A C 1
ATOM 687 O O . PHE A 1 84 ? -0.581 -2.651 16.202 1.00 93.44 84 PHE A O 1
ATOM 694 N N . ASP A 1 85 ? -2.012 -1.081 16.934 1.00 93.69 85 ASP A N 1
ATOM 695 C CA . ASP A 1 85 ? -1.321 0.106 16.417 1.00 93.69 85 ASP A CA 1
ATOM 696 C C . ASP A 1 85 ? 0.197 0.087 16.686 1.00 93.69 85 ASP A C 1
ATOM 698 O O . ASP A 1 85 ? 1.009 0.181 15.763 1.00 93.69 85 ASP A O 1
ATOM 702 N N . ARG A 1 86 ? 0.601 -0.145 17.940 1.00 95.25 86 ARG A N 1
ATOM 703 C CA . ARG A 1 86 ? 2.007 -0.174 18.370 1.00 95.25 86 ARG A CA 1
ATOM 704 C C . ARG A 1 86 ? 2.762 -1.360 17.790 1.00 95.25 86 ARG A C 1
ATOM 706 O O . ARG A 1 86 ? 3.944 -1.243 17.481 1.00 95.25 86 ARG A O 1
ATOM 713 N N . ILE A 1 87 ? 2.088 -2.500 17.646 1.00 95.44 87 ILE A N 1
ATOM 714 C CA . ILE A 1 87 ? 2.682 -3.709 17.068 1.00 95.44 87 ILE A CA 1
ATOM 715 C C . ILE A 1 87 ? 2.917 -3.495 15.570 1.00 95.44 87 ILE A C 1
ATOM 717 O O . ILE A 1 87 ? 4.005 -3.793 15.085 1.00 95.44 87 ILE A O 1
ATOM 721 N N . LEU A 1 88 ? 1.948 -2.921 14.848 1.00 94.94 88 LEU A N 1
ATOM 722 C CA . LEU A 1 88 ? 2.083 -2.577 13.428 1.00 94.94 88 LEU A CA 1
ATOM 723 C C . LEU A 1 88 ? 3.194 -1.548 13.196 1.00 94.94 88 LEU A C 1
ATOM 725 O O . LEU A 1 88 ? 3.982 -1.698 12.262 1.00 94.94 88 LEU A O 1
ATOM 729 N N . LEU A 1 89 ? 3.317 -0.554 14.078 1.00 96.50 89 LEU A N 1
ATOM 730 C CA . LEU A 1 89 ? 4.427 0.398 14.053 1.00 96.50 89 LEU A CA 1
ATOM 731 C C . LEU A 1 89 ? 5.776 -0.306 14.262 1.00 96.50 89 LEU A C 1
ATOM 733 O O . LEU A 1 89 ? 6.721 -0.055 13.515 1.00 96.50 89 LEU A O 1
ATOM 737 N N . GLY A 1 90 ? 5.856 -1.232 15.223 1.00 97.69 90 GLY A N 1
ATOM 738 C CA . GLY A 1 90 ? 7.040 -2.068 15.438 1.00 97.69 90 GLY A CA 1
ATOM 739 C C . GLY A 1 90 ? 7.412 -2.898 14.207 1.00 97.69 90 GLY A C 1
ATOM 740 O O . GLY A 1 90 ? 8.582 -2.936 13.832 1.00 97.69 90 GLY A O 1
ATOM 741 N N . PHE A 1 91 ? 6.427 -3.491 13.525 1.00 96.69 91 PHE A N 1
ATOM 742 C CA . PHE A 1 91 ? 6.636 -4.181 12.247 1.00 96.69 91 PHE A CA 1
ATOM 743 C C . PHE A 1 91 ? 7.163 -3.242 11.157 1.00 96.69 91 PHE A C 1
ATOM 745 O O . PHE A 1 91 ? 8.072 -3.619 10.422 1.00 96.69 91 PHE A O 1
ATOM 752 N N . GLY A 1 92 ? 6.642 -2.017 11.065 1.00 94.81 92 GLY A N 1
ATOM 753 C CA . GLY A 1 92 ? 7.136 -1.011 10.122 1.00 94.81 92 GLY A CA 1
ATOM 754 C C . GLY A 1 92 ? 8.609 -0.672 10.356 1.00 94.81 92 GLY A C 1
ATOM 755 O O . GLY A 1 92 ? 9.411 -0.724 9.425 1.00 94.81 92 GLY A O 1
ATOM 756 N N . ILE A 1 93 ? 8.991 -0.408 11.609 1.00 96.19 93 ILE A N 1
ATOM 757 C CA . ILE A 1 93 ? 10.394 -0.165 11.986 1.00 96.19 93 ILE A CA 1
ATOM 758 C C . ILE A 1 93 ? 11.258 -1.389 11.676 1.00 96.19 93 ILE A C 1
ATOM 760 O O . ILE A 1 93 ? 12.350 -1.256 11.129 1.00 96.19 93 ILE A O 1
ATOM 764 N N . PHE A 1 94 ? 10.764 -2.587 11.978 1.00 95.75 94 PHE A N 1
ATOM 765 C CA . PHE A 1 94 ? 11.462 -3.826 11.666 1.00 95.75 94 PHE A CA 1
ATOM 766 C C . PHE A 1 94 ? 11.747 -3.966 10.161 1.00 95.75 94 PHE A C 1
ATOM 768 O O . PHE A 1 94 ? 12.888 -4.237 9.788 1.00 95.75 94 PHE A O 1
ATOM 775 N N . PHE A 1 95 ? 10.766 -3.712 9.286 1.00 92.56 95 PHE A N 1
ATOM 776 C CA . PHE A 1 95 ? 10.976 -3.740 7.831 1.00 92.56 95 PHE A CA 1
ATOM 777 C C . PHE A 1 95 ? 11.930 -2.647 7.334 1.00 92.56 95 PHE A C 1
ATOM 779 O O . PHE A 1 95 ? 12.639 -2.859 6.354 1.00 92.56 95 PHE A O 1
ATOM 786 N N . LEU A 1 96 ? 12.004 -1.500 8.011 1.00 92.62 96 LEU A N 1
ATOM 787 C CA . LEU A 1 96 ? 13.010 -0.482 7.697 1.00 92.62 96 LEU A CA 1
ATOM 788 C C . LEU A 1 96 ? 14.428 -0.931 8.063 1.00 92.62 96 LEU A C 1
ATOM 790 O O . LEU A 1 96 ? 15.377 -0.526 7.404 1.00 92.62 96 LEU A O 1
ATOM 794 N N . ILE A 1 97 ? 14.587 -1.766 9.091 1.00 93.19 97 ILE A N 1
ATOM 795 C CA . ILE A 1 97 ? 15.896 -2.288 9.506 1.00 93.19 97 ILE A CA 1
ATOM 796 C C . ILE A 1 97 ? 16.303 -3.497 8.654 1.00 93.19 97 ILE A C 1
ATOM 798 O O . ILE A 1 97 ? 17.476 -3.640 8.311 1.00 93.19 97 ILE A O 1
ATOM 802 N N . ILE A 1 98 ? 15.353 -4.360 8.274 1.00 92.75 98 ILE A N 1
ATOM 803 C CA . ILE A 1 98 ? 15.651 -5.619 7.569 1.00 92.75 98 ILE A CA 1
ATOM 804 C C . ILE A 1 98 ? 16.352 -5.399 6.221 1.00 92.75 98 ILE A C 1
ATOM 806 O O . ILE A 1 98 ? 17.091 -6.265 5.761 1.00 92.75 98 ILE A O 1
ATOM 810 N N . ILE A 1 99 ? 16.172 -4.228 5.607 1.00 91.75 99 ILE A N 1
ATOM 811 C CA . ILE A 1 99 ? 16.820 -3.871 4.342 1.00 91.75 99 ILE A CA 1
ATOM 812 C C . ILE A 1 99 ? 18.352 -3.801 4.439 1.00 91.75 99 ILE A C 1
ATOM 814 O O . ILE A 1 99 ? 19.028 -3.980 3.430 1.00 91.75 99 ILE A O 1
ATOM 818 N N . PHE A 1 100 ? 18.908 -3.587 5.637 1.00 89.19 100 PHE A N 1
ATOM 819 C CA . PHE A 1 100 ? 20.357 -3.567 5.865 1.00 89.19 100 PHE A CA 1
ATOM 820 C C . PHE A 1 100 ? 20.977 -4.967 5.938 1.00 89.19 100 PHE A C 1
ATOM 822 O O . PHE A 1 100 ? 22.202 -5.089 5.973 1.00 89.19 100 PHE A O 1
ATOM 829 N N . ILE A 1 101 ? 20.165 -6.028 5.961 1.00 88.94 101 ILE A N 1
ATOM 830 C CA . ILE A 1 101 ? 20.678 -7.395 5.899 1.00 88.94 101 ILE A CA 1
ATO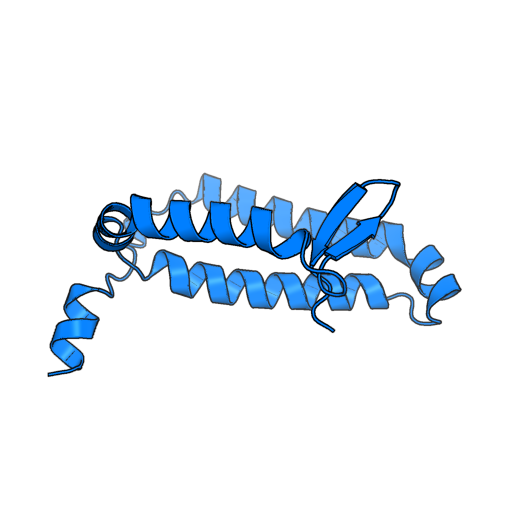M 831 C C . ILE A 1 101 ? 21.259 -7.624 4.493 1.00 88.94 101 ILE A C 1
ATOM 833 O O . ILE A 1 101 ? 20.531 -7.489 3.500 1.00 88.94 101 ILE A O 1
ATOM 837 N N . PRO A 1 102 ? 22.553 -7.980 4.383 1.00 83.81 102 PRO A N 1
ATOM 838 C CA . PRO A 1 102 ? 23.194 -8.182 3.092 1.00 83.81 102 PRO A CA 1
ATOM 839 C C . PRO A 1 102 ? 22.477 -9.294 2.320 1.00 83.81 102 PRO A C 1
ATOM 841 O O . PRO A 1 102 ? 22.239 -10.380 2.846 1.00 83.81 102 PRO A O 1
ATOM 844 N N . GLY A 1 103 ? 22.115 -9.006 1.071 1.00 82.75 103 GLY A N 1
ATOM 845 C CA . GLY A 1 103 ? 21.385 -9.924 0.192 1.00 82.75 103 GLY A CA 1
ATOM 846 C C . GLY A 1 103 ? 19.863 -9.737 0.158 1.00 82.75 103 GLY A C 1
ATOM 847 O O . GLY A 1 103 ? 19.245 -10.250 -0.770 1.00 82.75 103 GLY A O 1
ATOM 848 N N . LEU A 1 104 ? 19.255 -8.991 1.093 1.00 85.38 104 LEU A N 1
ATOM 849 C CA . LEU A 1 104 ? 17.808 -8.701 1.076 1.00 85.38 104 LEU A CA 1
ATOM 850 C C . LEU A 1 104 ? 17.474 -7.334 0.463 1.00 85.38 104 LEU A C 1
ATOM 852 O O . LEU A 1 104 ? 16.519 -7.213 -0.309 1.00 85.38 104 LEU A O 1
ATOM 856 N N . GLY A 1 105 ? 18.245 -6.301 0.807 1.00 86.38 105 GLY A N 1
ATOM 857 C CA . GLY A 1 105 ? 18.102 -4.967 0.228 1.00 86.38 105 GLY A CA 1
ATOM 858 C C . GLY A 1 105 ? 18.750 -4.861 -1.150 1.00 86.38 105 GLY A C 1
ATOM 859 O O . GLY A 1 105 ? 19.847 -5.378 -1.363 1.00 86.38 105 GLY A O 1
ATOM 860 N N . ILE A 1 106 ? 18.091 -4.163 -2.077 1.00 87.75 106 ILE A N 1
ATOM 861 C CA . ILE A 1 106 ? 18.681 -3.777 -3.364 1.00 87.75 106 ILE A CA 1
ATOM 862 C C . ILE A 1 106 ? 18.840 -2.267 -3.461 1.00 87.75 106 ILE A C 1
ATOM 864 O O . ILE A 1 106 ? 17.983 -1.486 -3.030 1.00 87.75 106 ILE A O 1
ATOM 868 N N . GLU A 1 107 ? 19.962 -1.868 -4.044 1.00 87.81 107 GLU A N 1
ATOM 869 C CA . GLU A 1 107 ? 20.272 -0.478 -4.317 1.00 87.81 107 GLU A CA 1
ATOM 870 C C . GLU A 1 107 ? 19.752 -0.110 -5.707 1.00 87.81 107 GLU A C 1
ATOM 872 O O . GLU A 1 107 ? 20.125 -0.717 -6.710 1.00 87.81 107 GLU A O 1
ATOM 877 N N . VAL A 1 108 ? 18.866 0.883 -5.765 1.00 87.12 108 VAL A N 1
ATOM 878 C CA . VAL A 1 108 ? 18.346 1.437 -7.020 1.00 87.12 108 VAL A CA 1
ATOM 879 C C . VAL A 1 108 ? 18.549 2.944 -6.968 1.00 87.12 108 VAL A C 1
ATOM 881 O O . VAL A 1 108 ? 18.128 3.590 -6.010 1.00 87.12 108 VAL A O 1
ATOM 884 N N . ASN A 1 109 ? 19.198 3.511 -7.988 1.00 87.50 109 ASN A N 1
ATOM 885 C CA . ASN A 1 109 ? 19.533 4.940 -8.060 1.00 87.50 109 ASN A CA 1
ATOM 886 C C . ASN A 1 109 ? 20.323 5.463 -6.839 1.00 87.50 109 ASN A C 1
ATOM 888 O O . ASN A 1 109 ? 20.045 6.556 -6.347 1.00 87.50 109 ASN A O 1
ATOM 892 N N . GLY A 1 110 ? 21.285 4.687 -6.326 1.00 87.56 110 GLY A N 1
ATOM 893 C CA . GLY A 1 110 ? 22.147 5.108 -5.213 1.00 87.56 110 GLY A CA 1
ATOM 894 C C . GLY A 1 110 ? 21.516 4.994 -3.818 1.00 87.56 110 GLY A C 1
ATOM 895 O O . GLY A 1 110 ? 22.040 5.556 -2.858 1.00 87.56 110 GLY A O 1
ATOM 896 N N . ALA A 1 111 ? 20.350 4.347 -3.691 1.00 87.00 111 ALA A N 1
ATOM 897 C CA . ALA A 1 111 ? 19.649 4.209 -2.417 1.00 87.00 111 ALA A CA 1
ATOM 898 C C . ALA A 1 111 ? 19.102 2.790 -2.186 1.00 87.00 111 ALA A C 1
ATOM 900 O O . ALA A 1 111 ? 18.426 2.215 -3.043 1.00 87.00 111 ALA A O 1
ATOM 901 N N . LEU A 1 112 ? 19.329 2.263 -0.978 1.00 87.75 112 LEU A N 1
ATOM 902 C CA . LEU A 1 112 ? 18.740 1.019 -0.474 1.00 87.75 112 LEU A CA 1
ATOM 903 C C . LEU A 1 112 ? 17.318 1.297 0.031 1.00 87.75 112 LEU A C 1
ATOM 905 O O . LEU A 1 112 ? 17.135 1.829 1.125 1.00 87.75 112 LEU A O 1
ATOM 909 N N . ARG A 1 113 ? 16.304 0.998 -0.790 1.00 89.56 113 ARG A N 1
ATOM 910 C CA . ARG A 1 113 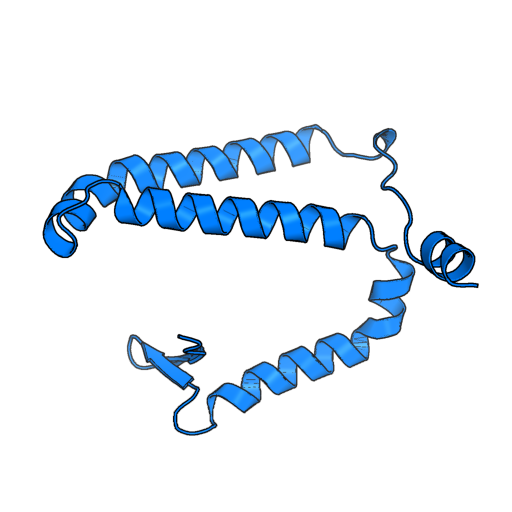? 14.878 1.238 -0.453 1.00 89.56 113 ARG A CA 1
ATOM 911 C C . ARG A 1 113 ? 13.934 0.097 -0.818 1.00 89.56 113 ARG A C 1
ATOM 913 O O . ARG A 1 113 ? 12.757 0.149 -0.475 1.00 89.56 113 ARG A O 1
ATOM 920 N N . TRP A 1 114 ? 14.436 -0.914 -1.515 1.00 88.44 114 TRP A N 1
ATOM 921 C CA . TRP A 1 114 ? 13.636 -2.018 -2.019 1.00 88.44 114 TRP A CA 1
ATOM 922 C C . TRP A 1 114 ? 14.130 -3.330 -1.425 1.00 88.44 114 TRP A C 1
ATOM 924 O O . TRP A 1 114 ? 15.334 -3.573 -1.355 1.00 88.44 114 TRP A O 1
ATOM 934 N N . LEU A 1 115 ? 13.187 -4.176 -1.022 1.00 88.69 115 LEU A N 1
ATOM 935 C CA . LEU A 1 115 ? 13.456 -5.556 -0.642 1.00 88.69 115 LEU A CA 1
ATOM 936 C C . LEU A 1 115 ? 13.250 -6.430 -1.873 1.00 88.69 115 LEU A C 1
ATOM 938 O O . LEU A 1 115 ? 12.160 -6.441 -2.449 1.00 88.69 115 LEU A O 1
ATOM 942 N N . ARG A 1 116 ? 14.287 -7.158 -2.284 1.00 83.38 116 ARG A N 1
ATOM 943 C CA . ARG A 1 116 ? 14.163 -8.104 -3.390 1.00 83.38 116 ARG A CA 1
ATOM 944 C C . ARG A 1 116 ? 13.690 -9.443 -2.849 1.00 83.38 116 ARG A C 1
ATOM 946 O O . ARG A 1 116 ? 14.442 -10.171 -2.213 1.00 83.38 116 ARG A O 1
ATOM 953 N N . ILE A 1 117 ? 12.429 -9.751 -3.120 1.00 78.50 117 ILE A N 1
ATOM 954 C CA . ILE A 1 117 ? 11.810 -11.037 -2.808 1.00 78.50 117 ILE A CA 1
ATOM 955 C C . ILE A 1 117 ? 11.382 -11.636 -4.155 1.00 78.50 117 ILE A C 1
ATOM 957 O O . ILE A 1 117 ? 10.360 -11.232 -4.706 1.00 78.50 117 ILE A O 1
ATOM 961 N N . GLY A 1 118 ? 12.224 -12.515 -4.717 1.00 64.56 118 GLY A N 1
ATOM 962 C CA . GLY A 1 118 ? 12.159 -13.007 -6.108 1.00 64.56 118 GLY A CA 1
ATOM 963 C C . GLY A 1 118 ? 13.459 -12.735 -6.860 1.00 64.56 118 GLY A C 1
ATOM 964 O O . GLY A 1 118 ? 13.429 -12.206 -7.993 1.00 64.56 118 GLY A O 1
#

Sequence (118 aa):
MIKRLLEKYLSFPDLRKIDLLFLSLFISLTFFGLLAVATASIEFSNSLTGDPFHFFTKQSIHLLIGFILFVLIISVPLNFWEKFDRILLGFGIFFLIIIFIPGLGIEVNGALRWLRIG

Organism: NCBI:txid408172

InterPro domains:
  IPR001182 Probable peptidoglycan glycosyltransferase FtsW/RodA [PF01098] (21-118)
  IPR001182 Probable peptidoglycan glycosyltransferase FtsW/RodA [PTHR30474] (15-118)

Secondary structure (DSSP, 8-state):
-HHHHHHHH-----GGG--HHHHHHHHHHHHHHHHHHHHHHHHHHHHHHS-TTHHHHHHHHHHHHHHHHHHHHHTS-HHHHHHTHHHHHHHHHHHHHHTTSTTTEEEETTEEEEE---

Foldseek 3Di:
DVVVVCVVFFDDPPPVPDPPVVVVVVVVVLVVVLVCCLPVCQVVCCVPPVHSCPRSVVSVVVVVVVVVVVNVVSRTDPVVCVVCVVVVVVVVVVVVVCLPPPPQFDDDPNDGDDGDDD

pLDDT: mean 87.43, std 9.94, range [58.78, 97.69]